Protein AF-A0A920JNL8-F1 (afdb_monomer_lite)

Structure (mmCIF, N/CA/C/O backbone):
data_AF-A0A920JNL8-F1
#
_entry.id   AF-A0A920JNL8-F1
#
loop_
_atom_site.group_PDB
_atom_site.i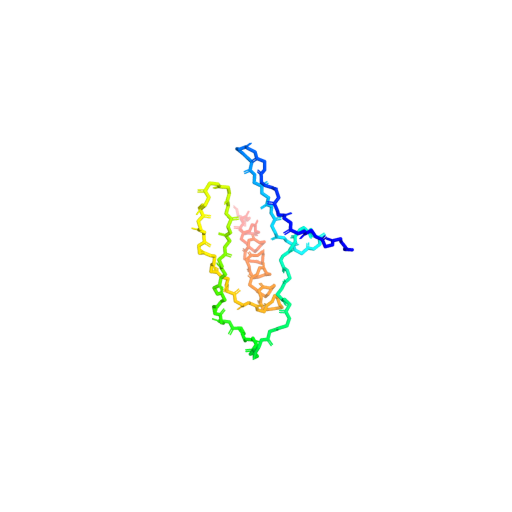d
_atom_site.type_symbol
_atom_site.label_atom_id
_atom_site.label_alt_id
_atom_site.label_comp_id
_atom_site.la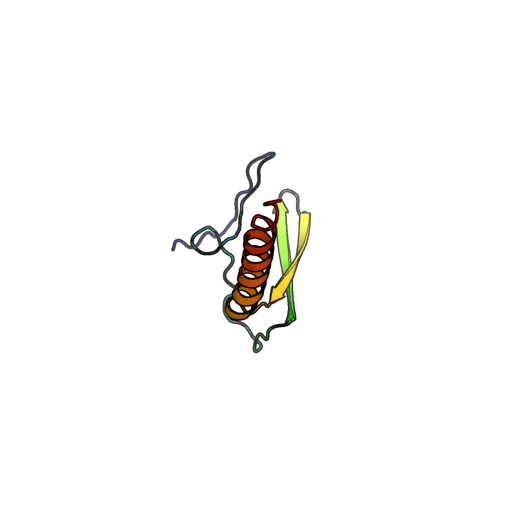bel_asym_id
_atom_site.label_entity_id
_atom_site.label_seq_id
_atom_site.pdbx_PDB_ins_code
_atom_site.Cartn_x
_atom_site.Cartn_y
_atom_site.Cartn_z
_atom_site.occupancy
_atom_site.B_iso_or_equiv
_atom_site.auth_seq_id
_atom_site.auth_comp_id
_atom_site.auth_asym_id
_atom_site.auth_atom_id
_atom_site.pdbx_PDB_model_num
ATOM 1 N N . MET A 1 1 ? -8.223 -12.488 -5.392 1.00 65.00 1 MET A N 1
ATOM 2 C CA . MET A 1 1 ? -7.084 -11.757 -4.799 1.00 65.00 1 MET A CA 1
ATOM 3 C C . MET A 1 1 ? -5.844 -12.621 -4.915 1.00 65.00 1 MET A C 1
ATOM 5 O O . MET A 1 1 ? -5.930 -13.798 -4.588 1.00 65.00 1 MET A O 1
ATOM 9 N N . VAL A 1 2 ? -4.728 -12.065 -5.386 1.00 82.31 2 VAL A N 1
ATOM 10 C CA . VAL A 1 2 ? -3.445 -12.777 -5.477 1.00 82.31 2 VAL A CA 1
ATOM 11 C C . VAL A 1 2 ? -2.477 -12.110 -4.511 1.00 82.31 2 VAL A C 1
ATOM 13 O O . VAL A 1 2 ? -2.287 -10.899 -4.567 1.00 82.31 2 VAL A O 1
ATOM 16 N N . HIS A 1 3 ? -1.896 -12.890 -3.602 1.00 84.56 3 HIS A N 1
ATOM 17 C CA . HIS A 1 3 ? -0.892 -12.378 -2.678 1.00 84.56 3 HIS A CA 1
ATOM 18 C C . HIS A 1 3 ? 0.423 -12.140 -3.431 1.00 84.56 3 HIS A C 1
ATOM 20 O O . HIS A 1 3 ? 1.038 -13.086 -3.923 1.00 84.56 3 HIS A O 1
ATOM 26 N N . ALA A 1 4 ? 0.854 -10.882 -3.506 1.00 85.62 4 ALA A N 1
ATOM 27 C CA . ALA A 1 4 ? 2.153 -10.505 -4.045 1.00 85.62 4 ALA A CA 1
ATOM 28 C C . ALA A 1 4 ? 3.145 -10.295 -2.895 1.00 85.62 4 ALA A C 1
ATOM 30 O O . ALA A 1 4 ? 2.858 -9.561 -1.953 1.00 85.62 4 ALA A O 1
ATOM 31 N N . LYS A 1 5 ? 4.323 -10.924 -2.983 1.00 84.62 5 LYS A N 1
ATOM 32 C CA . LYS A 1 5 ? 5.393 -10.744 -1.986 1.00 84.62 5 LYS A CA 1
ATOM 33 C C . LYS A 1 5 ? 6.060 -9.369 -2.093 1.00 84.62 5 LYS A C 1
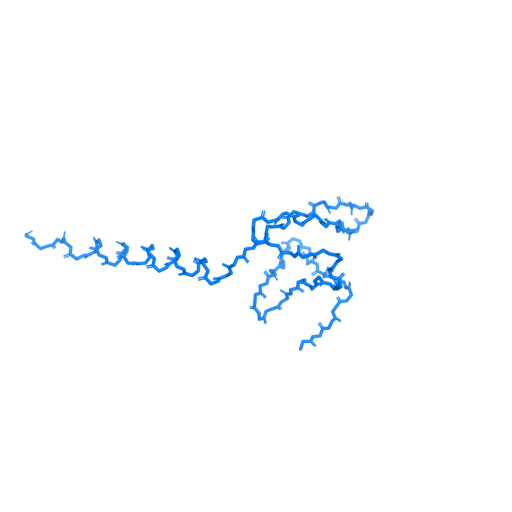ATOM 35 O O . LYS A 1 5 ? 6.443 -8.806 -1.077 1.00 84.62 5 LYS A O 1
ATOM 40 N N . ASN A 1 6 ? 6.166 -8.843 -3.315 1.00 86.50 6 ASN A N 1
ATOM 41 C CA . ASN A 1 6 ? 6.846 -7.588 -3.628 1.00 86.50 6 ASN A CA 1
ATOM 42 C C . ASN A 1 6 ? 5.918 -6.671 -4.435 1.00 86.50 6 ASN A C 1
ATOM 44 O O . ASN A 1 6 ? 5.188 -7.145 -5.308 1.00 86.50 6 ASN A O 1
ATOM 48 N N . LEU A 1 7 ? 5.991 -5.363 -4.175 1.00 87.88 7 LEU A N 1
ATOM 49 C CA . LEU A 1 7 ? 5.329 -4.324 -4.963 1.00 87.88 7 LEU A CA 1
ATOM 50 C C . LEU A 1 7 ? 6.347 -3.717 -5.935 1.00 87.88 7 LEU A C 1
ATOM 52 O O . LEU A 1 7 ? 7.315 -3.097 -5.502 1.00 87.88 7 LEU A O 1
ATOM 56 N N . VAL A 1 8 ? 6.141 -3.897 -7.239 1.00 89.94 8 VAL A N 1
ATOM 57 C CA . VAL A 1 8 ? 7.024 -3.330 -8.269 1.00 89.94 8 VAL A CA 1
ATOM 58 C C . VAL A 1 8 ? 6.533 -1.937 -8.638 1.00 89.94 8 VAL A C 1
ATOM 60 O O . VAL A 1 8 ? 5.408 -1.789 -9.109 1.00 89.94 8 VAL A O 1
ATOM 63 N N . ILE A 1 9 ? 7.383 -0.927 -8.457 1.00 89.75 9 ILE A N 1
ATOM 64 C CA . ILE A 1 9 ? 7.116 0.442 -8.906 1.00 89.75 9 ILE A CA 1
ATOM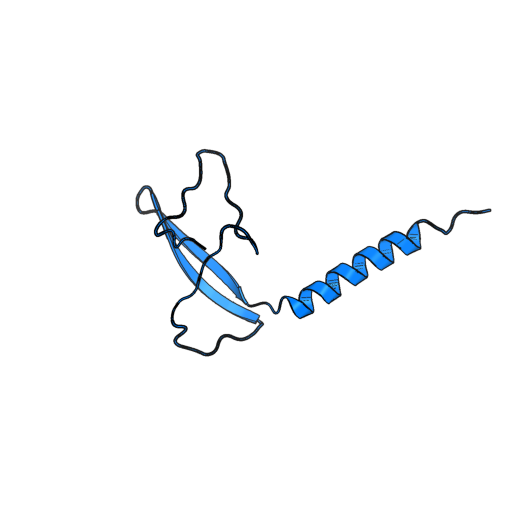 65 C C . ILE A 1 9 ? 7.892 0.665 -10.212 1.00 89.75 9 ILE A C 1
ATOM 67 O O . ILE A 1 9 ? 9.122 0.574 -10.199 1.00 89.75 9 ILE A O 1
ATOM 71 N N . PRO A 1 10 ? 7.221 0.929 -11.348 1.00 91.69 10 PRO A N 1
ATOM 72 C CA . PRO A 1 10 ? 7.908 1.141 -12.616 1.00 91.69 10 PRO A CA 1
ATOM 73 C C . PRO A 1 10 ? 8.762 2.414 -12.577 1.00 91.69 10 PRO A C 1
ATOM 75 O O . PRO A 1 10 ? 8.417 3.399 -11.920 1.00 91.69 10 PRO A O 1
ATOM 78 N N . ALA A 1 11 ? 9.879 2.416 -13.309 1.00 92.38 11 ALA A N 1
ATOM 79 C CA . ALA A 1 11 ? 10.769 3.570 -13.376 1.00 92.38 11 ALA A CA 1
ATOM 80 C C . ALA A 1 11 ? 10.014 4.822 -13.853 1.00 92.38 11 ALA A C 1
ATOM 82 O O . ALA A 1 11 ? 9.352 4.795 -14.888 1.00 92.38 11 ALA A O 1
ATOM 83 N N . LYS A 1 12 ? 10.133 5.923 -13.097 1.00 92.94 12 LYS A N 1
ATOM 84 C CA . LYS A 1 12 ? 9.413 7.193 -13.333 1.00 92.94 12 LYS A CA 1
ATOM 85 C C . LYS A 1 12 ? 7.878 7.073 -13.331 1.00 92.94 12 LYS A C 1
ATOM 87 O O . LYS A 1 12 ? 7.207 8.000 -13.775 1.00 92.94 12 LYS A O 1
ATOM 92 N N . GLY A 1 13 ? 7.327 5.962 -12.849 1.00 92.38 13 GLY A N 1
ATOM 93 C CA . GLY A 1 13 ? 5.891 5.765 -12.698 1.00 92.38 13 GLY A CA 1
ATOM 94 C C . GLY A 1 13 ? 5.467 5.707 -11.235 1.00 92.38 13 GLY A C 1
ATOM 95 O O . GLY A 1 13 ? 6.248 5.962 -10.318 1.00 92.38 13 GLY A O 1
ATOM 96 N N . SER A 1 14 ? 4.203 5.360 -11.025 1.00 92.50 14 SER A N 1
ATOM 97 C CA . SER A 1 14 ? 3.601 5.198 -9.707 1.00 92.50 14 SER A CA 1
ATOM 98 C C . SER A 1 14 ? 2.694 3.971 -9.688 1.00 92.50 14 SER A C 1
ATOM 100 O O . SER A 1 14 ? 2.284 3.459 -10.729 1.00 92.50 14 SER A O 1
ATOM 102 N N . VAL A 1 15 ? 2.400 3.488 -8.483 1.00 91.44 15 VAL A N 1
ATOM 103 C CA . VAL A 1 15 ? 1.406 2.442 -8.245 1.00 91.44 15 VAL A CA 1
ATOM 104 C C . VAL A 1 15 ? 0.443 2.958 -7.189 1.00 91.44 15 VAL A C 1
ATOM 106 O O . VAL A 1 15 ? 0.879 3.454 -6.150 1.00 91.44 15 VAL A O 1
ATOM 109 N N . ALA A 1 16 ? -0.855 2.857 -7.463 1.00 91.06 16 ALA A N 1
ATOM 110 C CA . ALA A 1 16 ? -1.900 3.207 -6.514 1.00 91.06 16 ALA A CA 1
ATOM 111 C C . ALA A 1 16 ? -2.245 2.002 -5.631 1.00 91.06 16 ALA A C 1
ATOM 113 O O . ALA A 1 16 ? -2.281 0.861 -6.103 1.00 91.06 16 ALA A O 1
ATOM 114 N N . LEU A 1 17 ? -2.494 2.270 -4.348 1.00 90.62 17 LEU A N 1
ATOM 115 C CA . LEU A 1 17 ? -3.063 1.300 -3.422 1.00 90.62 17 LEU A CA 1
ATOM 116 C C . LEU A 1 17 ? -4.495 1.723 -3.105 1.00 90.62 17 LEU A C 1
ATOM 118 O O . LEU A 1 17 ? -4.696 2.761 -2.477 1.00 90.62 17 LEU A O 1
ATOM 122 N N . GLU A 1 18 ? -5.475 0.943 -3.550 1.00 89.50 18 GLU A N 1
ATOM 123 C CA . GLU A 1 18 ? -6.885 1.333 -3.517 1.00 89.50 18 GLU A CA 1
ATOM 124 C C . GLU A 1 18 ? -7.833 0.135 -3.342 1.00 89.50 18 GLU A C 1
ATOM 126 O O . GLU A 1 18 ? -7.477 -1.008 -3.666 1.00 89.50 18 GLU A O 1
ATOM 131 N N . PRO A 1 19 ? -9.059 0.364 -2.833 1.00 85.44 19 PRO A N 1
ATOM 132 C CA . PRO A 1 19 ? -10.082 -0.672 -2.765 1.00 85.44 19 PRO A CA 1
ATOM 133 C C . PRO A 1 19 ? -10.367 -1.271 -4.150 1.00 85.44 19 PRO A C 1
ATOM 135 O O . PRO A 1 19 ? -10.609 -0.552 -5.111 1.00 85.44 19 PRO A O 1
ATOM 138 N N . GLY A 1 20 ? -10.351 -2.601 -4.257 1.00 85.62 20 GLY A N 1
ATOM 139 C CA . GLY A 1 20 ? -10.576 -3.311 -5.525 1.00 85.62 20 GLY A CA 1
ATOM 140 C C . GLY A 1 20 ? -9.333 -3.462 -6.413 1.00 85.62 20 GLY A C 1
ATOM 141 O O . GLY A 1 20 ? -9.351 -4.290 -7.322 1.00 85.62 20 GLY A O 1
ATOM 142 N N . GLY A 1 21 ? -8.248 -2.744 -6.112 1.00 88.00 21 GLY A N 1
ATOM 143 C CA . GLY A 1 21 ? -6.955 -2.856 -6.785 1.00 88.00 21 GLY A CA 1
ATOM 144 C C . GLY A 1 21 ? -5.872 -3.472 -5.897 1.00 88.00 21 GLY A C 1
ATOM 145 O O . GLY A 1 21 ? -6.131 -4.303 -5.018 1.00 88.00 21 GLY A O 1
ATOM 146 N N . SER A 1 22 ? -4.628 -3.051 -6.132 1.00 88.31 22 SER A N 1
ATOM 147 C CA . SER A 1 22 ? -3.497 -3.370 -5.257 1.00 88.31 22 SER A CA 1
ATOM 148 C C . SER A 1 22 ? -3.740 -2.800 -3.864 1.00 88.31 22 SER A C 1
ATOM 150 O O . SER A 1 22 ? -4.161 -1.660 -3.718 1.00 88.31 22 SER A O 1
ATOM 152 N N . HIS A 1 23 ? -3.465 -3.575 -2.822 1.00 89.38 23 HIS A N 1
ATOM 153 C CA . HIS A 1 23 ? -3.632 -3.121 -1.445 1.00 89.38 23 HIS A CA 1
ATOM 154 C C . HIS A 1 23 ? -2.667 -3.853 -0.516 1.00 89.38 23 HIS A C 1
ATOM 156 O O . HIS A 1 23 ? -2.201 -4.956 -0.808 1.00 89.38 23 HIS A O 1
ATOM 162 N N . LEU A 1 24 ? -2.366 -3.222 0.618 1.00 88.62 24 LEU A N 1
ATOM 163 C CA . LEU A 1 24 ? -1.556 -3.814 1.675 1.00 88.62 24 LEU A CA 1
ATOM 164 C C . LEU A 1 24 ? -2.463 -4.509 2.682 1.00 88.62 24 LEU A C 1
ATOM 166 O O . LEU A 1 24 ? -3.432 -3.928 3.167 1.00 88.62 24 LEU A O 1
ATOM 170 N N . MET A 1 25 ? -2.116 -5.743 3.028 1.00 87.06 25 MET A N 1
ATOM 171 C CA . MET A 1 25 ? -2.792 -6.471 4.089 1.00 87.06 25 MET A CA 1
ATOM 172 C C . MET A 1 25 ? -1.926 -6.529 5.343 1.00 87.06 25 MET A C 1
ATOM 174 O O . MET A 1 25 ? -0.817 -7.061 5.322 1.00 87.06 25 MET A O 1
ATOM 178 N N . LEU A 1 26 ? -2.463 -6.028 6.453 1.00 83.75 26 LEU A N 1
ATOM 179 C CA . LEU A 1 26 ? -1.848 -6.158 7.770 1.00 83.75 26 LEU A CA 1
ATOM 180 C C . LEU A 1 26 ? -2.295 -7.484 8.396 1.00 83.75 26 LEU A C 1
ATOM 182 O O . LEU A 1 26 ? -3.428 -7.621 8.853 1.00 83.75 26 LEU A O 1
ATOM 186 N N . MET A 1 27 ? -1.412 -8.480 8.379 1.00 81.50 27 MET A N 1
ATOM 187 C CA . MET A 1 27 ? -1.691 -9.814 8.918 1.00 81.50 27 MET A CA 1
ATOM 188 C C . MET A 1 27 ? -1.427 -9.877 10.426 1.00 81.50 27 MET A C 1
ATOM 190 O O . MET A 1 27 ? -0.384 -9.428 10.893 1.00 81.50 27 MET A O 1
ATOM 194 N N . GLY A 1 28 ? -2.353 -10.479 11.180 1.00 79.25 28 GLY A N 1
ATOM 195 C CA . GLY A 1 28 ? -2.171 -10.792 12.604 1.00 79.25 28 GLY A CA 1
ATOM 196 C C . GLY A 1 28 ? -1.918 -9.575 13.505 1.00 79.25 28 GLY A C 1
ATOM 197 O O . GLY A 1 28 ? -0.879 -9.527 14.172 1.00 79.25 28 GLY A O 1
ATOM 198 N N . PRO A 1 29 ? -2.827 -8.583 13.557 1.00 74.62 29 PRO A N 1
ATOM 199 C CA . PRO A 1 29 ? -2.641 -7.422 14.417 1.00 74.62 29 PRO A CA 1
ATOM 200 C C . PRO A 1 29 ? -2.536 -7.852 15.889 1.00 74.62 29 PRO A C 1
ATOM 202 O O . PRO A 1 29 ? -3.447 -8.454 16.449 1.00 74.62 29 PRO A O 1
ATOM 205 N N . ARG A 1 30 ? -1.406 -7.527 16.532 1.00 77.44 30 ARG A N 1
ATOM 206 C CA . ARG A 1 30 ? -1.133 -7.868 17.946 1.00 77.44 30 ARG A CA 1
ATOM 207 C C . ARG A 1 30 ? -1.916 -7.011 18.945 1.00 77.44 30 ARG A C 1
ATOM 209 O O . ARG A 1 30 ? -1.904 -7.298 20.137 1.00 77.44 30 ARG A O 1
ATOM 216 N N . ARG A 1 31 ? -2.538 -5.932 18.469 1.00 84.06 31 ARG A N 1
ATOM 217 C CA . ARG A 1 31 ? -3.330 -4.981 19.251 1.00 84.06 31 ARG A CA 1
ATOM 218 C C . ARG A 1 31 ? -4.612 -4.653 18.504 1.00 84.06 31 ARG A C 1
ATOM 220 O O . ARG A 1 31 ? -4.645 -4.737 17.278 1.00 84.06 31 ARG A O 1
ATOM 227 N N . ASN A 1 32 ? -5.634 -4.242 19.246 1.00 85.38 32 ASN A N 1
ATOM 228 C CA . ASN A 1 32 ? 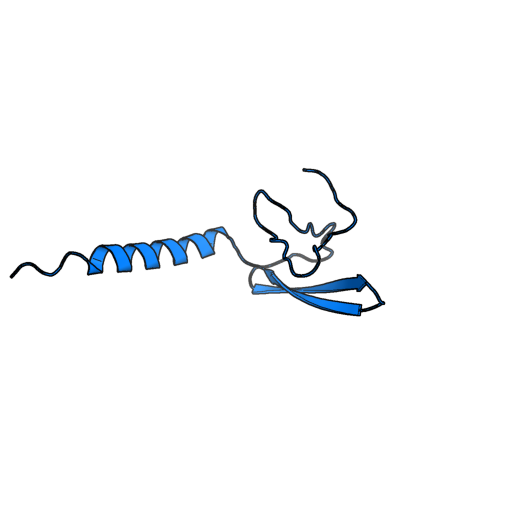-6.862 -3.755 18.638 1.00 85.38 32 ASN A CA 1
ATOM 229 C C . ASN A 1 32 ? -6.572 -2.434 17.907 1.00 85.38 32 ASN A C 1
ATOM 231 O O . ASN A 1 32 ? -5.953 -1.547 18.493 1.00 85.38 32 ASN A O 1
ATOM 235 N N . ILE A 1 33 ? -6.975 -2.338 16.642 1.00 88.00 33 ILE A N 1
ATOM 236 C CA . ILE A 1 33 ? -6.750 -1.166 15.788 1.00 88.00 33 ILE A CA 1
ATOM 237 C C . ILE A 1 33 ? -7.986 -0.268 15.879 1.00 88.00 33 ILE A C 1
ATOM 239 O O . ILE A 1 33 ? -9.102 -0.748 15.681 1.00 88.00 33 ILE A O 1
ATOM 243 N N . LYS A 1 34 ? -7.797 1.018 16.185 1.00 90.94 34 LYS A N 1
ATOM 244 C CA . LYS A 1 34 ? -8.880 2.000 16.324 1.00 90.94 34 LYS A CA 1
ATOM 245 C C . LYS A 1 34 ? -8.722 3.140 15.327 1.00 90.94 34 LYS A C 1
ATOM 247 O O . LYS A 1 34 ? -7.621 3.461 14.900 1.00 90.94 34 LYS A O 1
ATOM 252 N N . GLU A 1 35 ? -9.839 3.757 14.962 1.00 91.94 35 GLU A N 1
ATOM 253 C CA . GLU A 1 35 ? -9.836 4.979 14.155 1.00 91.94 35 GLU A CA 1
ATOM 254 C C . GLU A 1 35 ? -8.983 6.070 14.820 1.00 91.94 35 GLU A C 1
ATOM 256 O O . GLU A 1 35 ? -9.023 6.241 16.038 1.00 91.94 35 GLU A O 1
ATOM 261 N N . GLY A 1 36 ? -8.205 6.789 14.012 1.00 92.44 36 GLY A N 1
ATOM 262 C CA . GLY A 1 36 ? -7.243 7.784 14.477 1.00 92.44 36 GLY A CA 1
ATOM 263 C C . GLY A 1 36 ? -5.887 7.205 14.883 1.00 92.44 36 GLY A C 1
ATOM 264 O O . GLY A 1 36 ? -4.939 7.972 15.041 1.00 92.44 36 GLY A O 1
ATOM 265 N N . ASP A 1 37 ? -5.753 5.880 15.010 1.00 91.88 37 ASP A N 1
ATOM 266 C CA . ASP A 1 37 ? -4.456 5.269 15.287 1.00 91.88 37 ASP A CA 1
ATOM 267 C C . ASP A 1 37 ? -3.490 5.475 14.119 1.00 91.88 37 ASP A C 1
ATOM 269 O O . ASP A 1 37 ? -3.847 5.410 12.939 1.00 91.88 37 ASP A O 1
ATOM 273 N N . GLU A 1 38 ? -2.219 5.630 14.472 1.00 92.81 38 GLU A N 1
ATOM 274 C CA . GLU A 1 38 ? -1.121 5.655 13.520 1.00 92.81 38 GLU A CA 1
ATOM 275 C C . GLU A 1 38 ? -0.428 4.291 13.499 1.00 92.81 38 GLU A C 1
ATOM 277 O O . GLU A 1 38 ? -0.028 3.735 14.533 1.00 92.81 38 GLU A O 1
ATOM 282 N N . ILE A 1 39 ? -0.287 3.739 12.299 1.00 90.25 39 ILE A N 1
ATOM 283 C CA . ILE A 1 39 ? 0.435 2.499 12.042 1.00 90.25 39 ILE A CA 1
ATOM 284 C C . ILE A 1 39 ? 1.694 2.861 11.267 1.00 90.25 39 ILE A C 1
ATOM 286 O O . ILE A 1 39 ? 1.633 3.351 10.140 1.00 90.25 39 ILE A O 1
ATOM 290 N N . LEU A 1 40 ? 2.843 2.613 11.887 1.00 91.19 40 LEU A N 1
ATOM 291 C CA . LEU A 1 40 ? 4.145 2.788 11.259 1.00 91.19 40 LEU A CA 1
ATOM 292 C C . LEU A 1 40 ? 4.579 1.472 10.620 1.00 91.19 40 LEU A C 1
ATOM 294 O O . LEU A 1 40 ? 4.557 0.425 11.270 1.00 91.19 40 LEU A O 1
ATOM 298 N N . ALA A 1 41 ? 4.992 1.529 9.360 1.00 89.38 41 ALA A N 1
ATOM 299 C CA . ALA A 1 41 ? 5.578 0.403 8.652 1.00 89.38 41 ALA A CA 1
ATOM 300 C C . ALA A 1 41 ? 6.894 0.819 8.003 1.00 89.38 41 ALA A C 1
ATOM 302 O O . ALA A 1 41 ? 7.039 1.940 7.522 1.00 89.38 41 ALA A O 1
ATOM 303 N N . ILE A 1 42 ? 7.845 -0.107 7.955 1.00 91.06 42 ILE A N 1
ATOM 304 C CA . ILE A 1 42 ? 9.106 0.098 7.250 1.00 91.06 42 ILE A CA 1
ATOM 305 C C . ILE A 1 42 ? 9.026 -0.664 5.934 1.00 91.06 42 ILE A C 1
ATOM 307 O O . ILE A 1 42 ? 8.867 -1.884 5.933 1.00 91.06 42 ILE A O 1
ATOM 311 N N . ALA A 1 43 ? 9.146 0.059 4.825 1.00 89.62 43 ALA A N 1
ATOM 312 C CA . ALA A 1 43 ? 9.314 -0.531 3.507 1.00 89.62 43 ALA A CA 1
ATOM 313 C C . ALA A 1 43 ? 10.794 -0.510 3.117 1.00 89.62 43 ALA A C 1
ATOM 315 O O . ALA A 1 43 ? 11.492 0.486 3.325 1.00 89.62 43 ALA A O 1
ATOM 316 N N . PHE A 1 44 ? 11.259 -1.613 2.543 1.00 90.50 44 PHE A N 1
ATOM 317 C CA . PHE A 1 44 ? 12.607 -1.746 2.006 1.00 90.50 44 PHE A CA 1
ATOM 318 C C . PHE A 1 44 ? 12.524 -1.601 0.492 1.00 90.50 44 PHE A C 1
ATOM 320 O O . PHE A 1 44 ? 11.820 -2.366 -0.164 1.00 90.50 44 PHE A O 1
ATOM 327 N N . GLY A 1 45 ? 13.191 -0.583 -0.038 1.00 87.81 45 GLY A N 1
ATOM 328 C CA . GLY A 1 45 ? 13.385 -0.423 -1.471 1.00 87.81 45 GLY A CA 1
ATOM 329 C C . GLY A 1 45 ? 14.730 -0.984 -1.910 1.00 87.81 45 GLY A C 1
ATOM 330 O O . GLY A 1 45 ? 15.543 -1.436 -1.099 1.00 87.81 45 GLY A O 1
ATOM 331 N N . ASP A 1 46 ? 14.979 -0.889 -3.209 1.00 84.38 46 ASP A N 1
ATOM 332 C CA . ASP A 1 46 ? 16.268 -1.255 -3.783 1.00 84.38 46 ASP A CA 1
ATOM 333 C C . ASP A 1 46 ? 17.400 -0.388 -3.203 1.00 84.38 46 ASP A C 1
ATOM 335 O O . ASP A 1 46 ? 17.195 0.759 -2.784 1.00 84.38 46 ASP A O 1
ATOM 339 N N . HIS A 1 47 ? 18.616 -0.940 -3.199 1.00 85.38 47 HIS A N 1
ATOM 340 C CA . HIS A 1 47 ? 19.822 -0.302 -2.650 1.00 85.38 47 HIS A CA 1
ATOM 341 C C . HIS A 1 47 ? 19.734 0.023 -1.150 1.00 85.38 47 HIS A C 1
ATOM 343 O O . HIS A 1 47 ? 20.162 1.092 -0.717 1.00 85.38 47 HIS A O 1
ATOM 349 N N . GLU A 1 48 ? 19.147 -0.882 -0.362 1.00 82.75 48 GLU A N 1
ATOM 350 C CA . GLU A 1 48 ? 19.068 -0.793 1.108 1.00 82.75 48 GLU A CA 1
ATOM 351 C C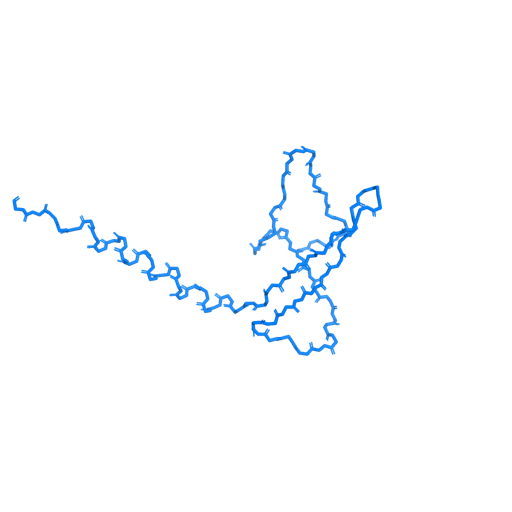 . GLU A 1 48 ? 18.327 0.447 1.641 1.00 82.75 48 GLU A C 1
ATOM 353 O O . GLU A 1 48 ? 18.374 0.753 2.838 1.00 82.75 48 GLU A O 1
ATOM 358 N N . LYS A 1 49 ? 17.584 1.151 0.779 1.00 90.50 49 LYS A N 1
ATOM 359 C CA . LYS A 1 49 ? 16.785 2.304 1.190 1.00 90.50 49 LYS A CA 1
ATOM 360 C C . LYS A 1 49 ? 15.617 1.848 2.051 1.00 90.50 49 LYS A C 1
ATOM 362 O O . LYS A 1 49 ? 14.870 0.941 1.689 1.00 90.50 49 LYS A O 1
ATOM 367 N N . ARG A 1 50 ? 15.434 2.523 3.184 1.00 93.38 50 ARG A N 1
ATOM 368 C CA . ARG A 1 50 ? 14.320 2.283 4.103 1.00 93.38 50 ARG A CA 1
ATOM 369 C C . ARG A 1 50 ? 13.391 3.480 4.098 1.00 93.38 50 ARG A C 1
ATOM 371 O O . ARG A 1 50 ? 13.832 4.612 4.279 1.00 93.38 50 ARG A O 1
ATOM 378 N N . TYR A 1 51 ? 12.109 3.207 3.931 1.00 91.44 51 TYR A N 1
ATOM 379 C CA . TYR A 1 51 ? 11.055 4.206 3.952 1.00 91.44 51 TYR A CA 1
ATOM 380 C C . TYR A 1 51 ? 10.189 3.970 5.178 1.00 91.44 51 TYR A C 1
ATOM 382 O O . TYR A 1 51 ? 9.681 2.867 5.378 1.00 91.44 51 TYR A O 1
ATOM 390 N N . MET A 1 52 ? 10.023 5.008 5.994 1.00 93.88 52 MET A N 1
ATOM 391 C CA . MET A 1 52 ? 9.025 5.003 7.054 1.00 93.88 52 MET A CA 1
ATOM 392 C C . MET A 1 52 ? 7.688 5.415 6.447 1.00 93.88 52 MET A C 1
ATOM 394 O O . MET A 1 52 ? 7.515 6.558 6.029 1.00 93.88 52 MET A O 1
ATOM 398 N N . LEU A 1 53 ? 6.754 4.475 6.388 1.00 91.25 53 LEU A N 1
ATOM 399 C CA . LEU A 1 53 ? 5.384 4.710 5.967 1.00 91.25 53 LEU A CA 1
ATOM 400 C C . LEU A 1 53 ? 4.520 4.900 7.208 1.00 91.25 53 LEU A C 1
ATOM 402 O O . LEU A 1 53 ? 4.552 4.089 8.134 1.00 91.25 53 LEU A O 1
ATOM 406 N N . LYS A 1 54 ? 3.744 5.978 7.213 1.00 93.44 54 LYS A N 1
ATOM 407 C CA . LYS A 1 54 ? 2.815 6.314 8.285 1.00 93.44 54 LYS A CA 1
ATOM 408 C C . LYS A 1 54 ? 1.396 6.199 7.748 1.00 93.44 54 LYS A C 1
ATOM 410 O O . LYS A 1 54 ? 0.991 6.998 6.909 1.00 93.44 54 LYS A O 1
ATOM 415 N N . PHE A 1 55 ? 0.658 5.206 8.226 1.00 90.94 55 PHE A N 1
ATOM 416 C CA . PHE A 1 55 ? -0.739 4.988 7.874 1.00 90.94 55 PHE A CA 1
ATOM 417 C C . PHE A 1 55 ? -1.642 5.506 8.986 1.00 90.94 55 PHE A C 1
ATOM 419 O O . PHE A 1 55 ? -1.420 5.197 10.156 1.00 90.94 55 PHE A O 1
ATOM 426 N N . LEU A 1 56 ? -2.667 6.268 8.613 1.00 92.56 56 LEU A N 1
ATOM 427 C CA . LEU A 1 56 ? -3.740 6.670 9.513 1.00 92.56 56 LEU A CA 1
ATOM 428 C C . LEU A 1 56 ? -4.893 5.679 9.380 1.00 92.56 56 LEU A C 1
ATOM 430 O O . LEU A 1 56 ? -5.344 5.390 8.271 1.00 92.56 56 LEU A O 1
ATOM 434 N N . VAL A 1 57 ? -5.378 5.172 10.505 1.00 91.81 57 VAL A N 1
ATOM 435 C CA . VAL A 1 57 ? -6.553 4.305 10.527 1.00 91.81 57 VAL A CA 1
ATOM 436 C C . VAL A 1 57 ? -7.799 5.169 10.440 1.00 91.81 57 VAL A C 1
ATOM 438 O O . VAL A 1 57 ? -8.027 6.039 11.278 1.00 91.81 57 VAL A O 1
ATOM 441 N N . VAL A 1 58 ? -8.621 4.905 9.433 1.00 90.62 58 VAL A N 1
ATOM 442 C CA . VAL A 1 58 ? -9.836 5.668 9.145 1.00 90.62 58 VAL A CA 1
ATOM 443 C C . VAL A 1 58 ? -11.040 4.739 9.066 1.00 90.62 58 VAL A C 1
ATOM 445 O O . VAL A 1 58 ? -10.907 3.589 8.643 1.00 90.62 58 VAL A O 1
ATOM 448 N N . ASP A 1 59 ? -12.217 5.232 9.454 1.00 88.69 59 ASP A N 1
ATOM 449 C CA . ASP A 1 59 ? -13.478 4.553 9.161 1.00 88.69 59 ASP A CA 1
ATOM 450 C C . ASP A 1 59 ? -13.997 5.027 7.790 1.00 88.69 59 ASP A C 1
ATOM 452 O O . ASP A 1 59 ? -14.459 6.169 7.667 1.00 88.69 59 ASP A O 1
ATOM 456 N N . PRO A 1 60 ? -13.956 4.180 6.744 1.00 81.38 60 PRO A N 1
ATOM 457 C CA . PRO A 1 60 ? -14.391 4.581 5.408 1.00 81.38 60 PRO A CA 1
ATOM 458 C C . PRO A 1 60 ? -15.878 4.969 5.367 1.00 81.38 60 PRO A C 1
ATOM 460 O O . PRO A 1 60 ? -16.279 5.759 4.516 1.00 81.38 60 PRO A O 1
ATOM 463 N N . ARG A 1 61 ? -16.701 4.482 6.309 1.00 81.88 61 ARG A N 1
ATOM 464 C CA . ARG A 1 61 ? -18.134 4.817 6.387 1.00 81.88 61 ARG A CA 1
ATOM 465 C C . ARG A 1 61 ? -18.374 6.245 6.872 1.00 81.88 61 ARG A C 1
ATOM 467 O O . ARG A 1 61 ? -19.419 6.823 6.580 1.00 81.88 61 ARG A O 1
ATOM 474 N N . LYS A 1 62 ? -17.423 6.820 7.612 1.00 77.00 62 LYS A N 1
ATOM 475 C CA . LYS A 1 62 ? -17.479 8.217 8.059 1.00 77.00 62 LYS A CA 1
ATOM 476 C C . LYS A 1 62 ? -16.936 9.170 7.002 1.00 77.00 62 LYS A C 1
ATOM 478 O O . LYS A 1 62 ? -17.456 10.268 6.862 1.00 77.00 62 LYS A O 1
ATOM 483 N N . GLN A 1 63 ? -15.964 8.733 6.203 1.00 61.53 63 GLN A N 1
ATOM 484 C CA . GLN A 1 63 ? -15.413 9.543 5.112 1.00 61.53 63 GLN A CA 1
ATOM 485 C C . GLN A 1 63 ? -16.421 9.785 3.979 1.00 61.53 63 GLN A C 1
ATOM 487 O O . GLN A 1 63 ? -16.505 10.904 3.472 1.00 61.53 63 GLN A O 1
ATOM 492 N N . SER A 1 64 ? -17.272 8.803 3.655 1.00 53.53 64 SER A N 1
ATOM 493 C CA . SER A 1 64 ? -18.353 8.985 2.673 1.00 53.53 64 SER A CA 1
ATOM 494 C C . SER A 1 64 ? -19.368 10.068 3.069 1.00 53.53 64 SER A C 1
ATOM 496 O O . SER A 1 64 ? -20.030 10.637 2.204 1.00 53.53 64 SER A O 1
ATOM 498 N N . ALA A 1 65 ? -19.481 10.396 4.361 1.00 49.56 65 ALA A N 1
ATOM 499 C CA . ALA A 1 65 ? -20.347 11.475 4.830 1.00 49.56 65 ALA A CA 1
ATOM 500 C C . ALA A 1 65 ? -19.749 12.876 4.592 1.00 49.56 65 ALA A C 1
ATOM 502 O O . ALA A 1 65 ? -20.501 13.845 4.546 1.00 49.56 65 ALA A O 1
ATOM 503 N N . GLN A 1 66 ? -18.429 13.008 4.406 1.00 48.31 66 GLN A N 1
ATOM 504 C CA . GLN A 1 66 ? -17.793 14.288 4.069 1.00 48.31 66 GLN A CA 1
ATOM 505 C C . GLN A 1 66 ? -17.835 14.592 2.558 1.00 48.31 66 GLN A C 1
ATOM 507 O O . GLN A 1 66 ? -18.023 15.751 2.190 1.00 48.31 66 GLN A O 1
ATOM 512 N N . GLU A 1 67 ? -17.734 13.585 1.682 1.00 47.44 67 GLU A N 1
ATOM 513 C CA . GLU A 1 67 ? -17.791 13.770 0.215 1.00 47.44 67 GLU A CA 1
ATOM 514 C C . GLU A 1 67 ? -19.209 14.042 -0.327 1.00 47.44 67 GLU A C 1
ATOM 516 O O . GLU A 1 67 ? -19.374 14.723 -1.340 1.00 47.44 67 GLU A O 1
ATOM 521 N N . LEU A 1 68 ? -20.262 13.588 0.362 1.00 47.53 68 LEU A N 1
ATOM 522 C CA . LEU A 1 68 ? -21.647 13.926 -0.004 1.00 47.53 68 LEU A CA 1
ATOM 523 C C . LEU A 1 68 ? -21.996 15.399 0.297 1.00 47.53 68 LEU A C 1
ATOM 525 O O . LEU A 1 68 ? -22.846 15.995 -0.374 1.00 47.53 68 LEU A O 1
ATOM 529 N N . ASN A 1 69 ? -21.301 16.023 1.252 1.00 45.12 69 ASN A N 1
ATOM 530 C CA . ASN A 1 69 ? -21.559 17.407 1.653 1.00 45.12 69 ASN A CA 1
ATOM 531 C C . ASN A 1 69 ? -20.902 18.419 0.705 1.00 45.12 69 ASN A C 1
ATOM 533 O O . ASN A 1 69 ? -21.442 19.504 0.505 1.00 45.12 69 ASN A O 1
ATOM 537 N N . THR A 1 70 ? -19.774 18.077 0.075 1.00 44.03 70 THR A N 1
ATOM 538 C CA . THR A 1 70 ? -19.127 18.945 -0.922 1.00 44.03 70 THR A CA 1
ATOM 539 C C . THR A 1 70 ? -19.899 18.958 -2.239 1.00 44.03 70 THR A C 1
ATOM 541 O O . THR A 1 70 ? -20.133 20.035 -2.785 1.00 44.03 70 THR A O 1
ATOM 544 N N . ASN A 1 71 ? -20.404 17.811 -2.704 1.00 43.50 71 ASN A N 1
ATOM 545 C CA . ASN A 1 71 ? -21.211 17.761 -3.929 1.00 43.50 71 ASN A CA 1
ATOM 546 C C . ASN A 1 71 ? -22.566 18.473 -3.789 1.00 43.50 71 ASN A C 1
ATOM 548 O O . ASN A 1 71 ? -23.000 19.126 -4.734 1.00 43.50 71 ASN A O 1
ATOM 552 N N . THR A 1 72 ? -23.190 18.441 -2.606 1.00 44.12 72 THR A N 1
ATOM 553 C CA . THR A 1 72 ? -24.447 19.174 -2.354 1.00 44.12 72 THR A CA 1
ATOM 554 C C . THR A 1 72 ? -24.241 20.697 -2.367 1.00 44.12 72 THR A C 1
ATOM 556 O O . THR A 1 72 ? -25.085 21.439 -2.870 1.00 44.12 72 THR A O 1
ATOM 559 N N . ILE A 1 73 ? -23.102 21.194 -1.867 1.00 45.88 73 ILE A N 1
ATOM 560 C CA . ILE A 1 73 ? -22.787 22.634 -1.903 1.00 45.88 73 ILE A CA 1
ATOM 561 C C . ILE A 1 73 ? -22.514 23.096 -3.345 1.00 45.88 73 ILE A C 1
ATOM 563 O O . ILE A 1 73 ? -22.937 24.185 -3.731 1.00 45.88 73 ILE A O 1
ATOM 567 N N . ILE A 1 74 ? -21.865 22.268 -4.170 1.00 47.34 74 ILE A N 1
ATOM 568 C CA . ILE A 1 74 ? -21.558 22.619 -5.565 1.00 47.34 74 ILE A CA 1
ATOM 569 C C . ILE A 1 74 ? -22.834 22.643 -6.426 1.00 47.34 74 ILE A C 1
ATOM 571 O O . ILE A 1 74 ? -23.005 23.565 -7.225 1.00 47.34 74 ILE A O 1
ATOM 575 N N . THR A 1 75 ? -23.773 21.706 -6.239 1.00 46.81 75 THR A N 1
ATOM 576 C CA . THR A 1 75 ? -25.036 21.696 -7.005 1.00 46.81 75 THR A CA 1
ATOM 577 C C . THR A 1 75 ? -25.973 22.845 -6.636 1.00 46.81 75 THR A C 1
ATOM 579 O O . THR A 1 75 ? -26.698 23.342 -7.497 1.00 46.81 75 THR A O 1
ATOM 582 N N . ASN A 1 76 ? -25.938 23.319 -5.388 1.00 46.16 76 ASN A N 1
ATOM 583 C CA . ASN A 1 76 ? -26.821 24.399 -4.937 1.00 46.16 76 ASN A CA 1
ATOM 584 C C . ASN A 1 76 ? -26.340 25.797 -5.363 1.00 46.16 76 ASN A C 1
ATOM 586 O O . ASN A 1 76 ? -27.142 26.727 -5.426 1.00 46.16 76 ASN A O 1
ATOM 590 N N . ASN A 1 77 ? -25.063 25.947 -5.729 1.00 49.38 77 ASN A N 1
ATOM 591 C CA . ASN A 1 77 ? -24.493 27.238 -6.124 1.00 49.38 77 ASN A CA 1
ATOM 592 C C . ASN A 1 77 ? -24.658 27.572 -7.618 1.00 49.38 77 ASN A C 1
ATOM 594 O O . ASN A 1 77 ? -24.388 28.704 -8.013 1.00 49.38 77 ASN A O 1
ATOM 598 N N . HIS A 1 78 ? -25.127 26.639 -8.456 1.00 45.97 78 HIS A N 1
ATOM 599 C CA . HIS A 1 78 ? -25.281 26.879 -9.899 1.00 45.97 78 HIS A CA 1
ATOM 600 C C . HIS A 1 78 ? -26.714 27.258 -10.334 1.00 45.97 78 HIS A C 1
ATOM 602 O O . HIS A 1 78 ? -26.960 27.466 -11.523 1.00 45.97 78 HIS A O 1
ATOM 608 N N . SER A 1 79 ? -27.666 27.392 -9.398 1.00 47.56 79 SER A N 1
ATOM 609 C CA . SER A 1 79 ? -29.075 27.678 -9.731 1.00 47.56 79 SER A CA 1
ATOM 610 C C . SER A 1 79 ? -29.600 29.051 -9.284 1.00 47.56 79 SER A C 1
ATOM 612 O O . SER A 1 79 ? -30.805 29.285 -9.363 1.00 47.56 79 SER A O 1
ATOM 614 N N . PHE A 1 80 ? -28.736 29.991 -8.883 1.00 46.09 80 PHE A N 1
ATOM 615 C CA . PHE A 1 80 ? -29.158 31.360 -8.552 1.00 46.09 80 PHE A CA 1
ATOM 616 C C . PHE A 1 80 ? -28.496 32.414 -9.448 1.00 46.09 80 PHE A C 1
ATOM 618 O O . PHE A 1 80 ? -27.692 33.233 -9.017 1.00 46.09 80 PHE A O 1
ATOM 625 N N . LYS A 1 81 ? -28.870 32.408 -10.732 1.00 38.62 81 LYS A N 1
ATOM 626 C CA . LYS A 1 81 ? -28.864 33.628 -11.550 1.00 38.62 81 LYS A CA 1
ATOM 627 C C . LYS A 1 81 ? -29.955 33.562 -12.621 1.00 38.62 81 LYS A C 1
ATOM 629 O O . LYS A 1 81 ? -29.705 33.250 -13.780 1.00 38.62 81 LYS A O 1
ATOM 634 N N . LYS A 1 82 ? -31.183 33.863 -12.208 1.00 42.53 82 LYS A N 1
ATOM 635 C CA . LYS A 1 82 ? -32.194 34.469 -13.077 1.00 42.53 82 LYS A CA 1
ATOM 636 C C . LYS A 1 82 ? -32.641 35.755 -12.402 1.00 42.53 82 LYS A C 1
ATOM 638 O O . LYS A 1 82 ? -33.373 35.689 -11.426 1.00 42.53 82 LYS A O 1
ATOM 643 N N . ASN A 1 83 ? -32.115 36.863 -12.904 1.00 39.16 83 ASN A N 1
ATOM 644 C CA . ASN A 1 83 ? -32.772 38.157 -13.036 1.00 39.16 83 ASN A CA 1
ATOM 645 C C . ASN A 1 83 ? -32.157 38.809 -14.272 1.00 39.16 83 ASN A C 1
ATOM 647 O O . ASN A 1 83 ? -30.905 38.809 -14.347 1.00 39.16 83 ASN A O 1
#

Sequence (83 aa):
MVHAKNLVIPAKGSVALEPGGSHLMLMGPRRNIKEGDEILAIAFGDHEKRYMLKFLVVDPRKQSAQELNTNTIITNNHSFKKN

pLDDT: mean 77.33, std 18.56, range [38.62, 93.88]

Radius of gyration: 19.54 Å; chains: 1; bounding box: 53×51×33 Å

Foldseek 3Di:
DDDDPDDDADVVHGDDADVPDHHDDDPDDPDDDDAQDWDWDWDADPPRDIDTDIDGHHDVVVVVVVVVVVVVVVVVVPPPDDD

Secondary structure (DSSP, 8-state):
----SS-PPPTT------TTSS-----S-SS---TT-EEEEEEE-STT-EEEEEEEP--HHHHHHHHHHHHHHHHHTTS----